Protein AF-A0A835I8I6-F1 (afdb_monomer)

Organism: NCBI:txid261450

Sequence (69 aa):
MDYGTQVSMKHFGKSLQCHLAKPDCAFYGITPLASSLTVIFQFFIPGTRQTDKSISLHCRLPVLDPGSG

pLDDT: mean 71.67, std 10.32, range [39.53, 86.25]

Solvent-accessible surface area (backbone atoms only — not comparable to full-atom values): 4402 Å² total; per-residue (Å²): 132,86,90,75,80,49,61,57,54,79,70,53,57,55,61,53,63,75,60,77,66,82,62,76,44,76,48,76,47,69,43,99,78,67,60,30,40,37,38,40,37,36,32,53,41,86,98,54,92,46,74,35,84,90,48,65,53,77,46,76,29,50,44,47,77,86,62,99,123

Foldseek 3Di:
DPPDWAWDCPVVVVVVVVVPDDAPDKDWDQPPVNQWIWIKGWHADPPDPDTDPVDIDIDTTGTDDPDPD

Mean predicted aligned error: 9.14 Å

Secondary structure (DSSP, 8-state):
---PPPB--HHHHHHHHTT-SPPSEEEEEE-TTSSEEEEEEEEEPTTSSSEEEEEEEEEEEEBPP----

Structure (mmCIF, N/CA/C/O 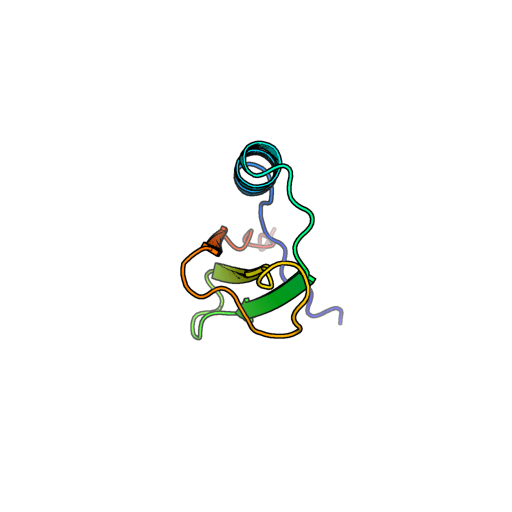backbone):
data_AF-A0A835I8I6-F1
#
_entry.id   AF-A0A835I8I6-F1
#
loop_
_atom_site.group_PDB
_atom_site.id
_atom_site.type_symbol
_atom_site.label_atom_id
_atom_site.label_alt_id
_atom_site.label_comp_id
_atom_site.label_asym_id
_atom_site.label_entity_id
_atom_site.label_seq_id
_atom_site.pdbx_PDB_ins_code
_atom_site.Cartn_x
_atom_site.Cartn_y
_atom_site.Cartn_z
_atom_site.occupancy
_atom_site.B_iso_or_equiv
_atom_site.auth_seq_id
_atom_site.auth_comp_id
_atom_site.auth_asym_id
_atom_site.auth_atom_id
_atom_site.pdbx_PDB_model_num
ATOM 1 N N . MET A 1 1 ? 25.557 -7.107 -5.962 1.00 39.53 1 MET A N 1
ATOM 2 C CA . MET A 1 1 ? 24.628 -6.278 -6.752 1.00 39.53 1 MET A CA 1
ATOM 3 C C . MET A 1 1 ? 23.391 -6.092 -5.905 1.00 39.53 1 MET A C 1
ATOM 5 O O . MET A 1 1 ? 22.771 -7.085 -5.547 1.00 39.53 1 MET A O 1
ATOM 9 N N . ASP A 1 2 ? 23.119 -4.860 -5.494 1.00 48.62 2 ASP A N 1
ATOM 10 C CA . ASP A 1 2 ? 21.894 -4.505 -4.779 1.00 48.62 2 ASP A CA 1
ATOM 11 C C . ASP A 1 2 ? 20.737 -4.545 -5.785 1.00 48.62 2 ASP A C 1
ATOM 13 O O . ASP A 1 2 ? 20.684 -3.723 -6.695 1.00 48.62 2 ASP A O 1
ATOM 17 N N . TYR A 1 3 ? 19.828 -5.516 -5.673 1.00 56.78 3 TYR A N 1
ATOM 18 C CA . TYR A 1 3 ? 18.636 -5.614 -6.534 1.00 56.78 3 TYR A CA 1
ATOM 19 C C . TYR A 1 3 ? 17.512 -4.677 -6.049 1.00 56.78 3 TYR A C 1
ATOM 21 O O . TYR A 1 3 ? 16.333 -5.033 -6.041 1.00 56.78 3 TYR A O 1
ATOM 29 N N . GLY A 1 4 ? 17.878 -3.486 -5.575 1.00 59.56 4 GLY A N 1
ATOM 30 C CA . GLY A 1 4 ? 16.945 -2.517 -5.015 1.00 59.56 4 GLY A CA 1
ATOM 31 C C . GLY A 1 4 ? 16.100 -1.862 -6.106 1.00 59.56 4 GLY A C 1
ATOM 32 O O . GLY A 1 4 ? 16.628 -1.232 -7.015 1.00 59.56 4 GLY A O 1
ATOM 33 N N . THR A 1 5 ? 14.777 -1.982 -6.004 1.00 64.00 5 THR A N 1
ATOM 34 C CA . THR A 1 5 ? 13.830 -1.242 -6.851 1.00 64.00 5 THR A CA 1
ATOM 35 C C . THR A 1 5 ? 13.483 0.081 -6.173 1.00 64.00 5 THR A C 1
ATOM 37 O O . THR A 1 5 ? 12.962 0.081 -5.057 1.00 64.00 5 THR A O 1
ATOM 40 N N . GLN A 1 6 ? 13.757 1.211 -6.826 1.00 70.75 6 GLN A N 1
ATOM 41 C CA . GLN A 1 6 ? 13.368 2.522 -6.303 1.00 70.75 6 GLN A CA 1
ATOM 42 C C . GLN A 1 6 ? 11.900 2.816 -6.625 1.00 70.75 6 GLN A C 1
ATOM 44 O O . GLN A 1 6 ? 11.404 2.463 -7.690 1.00 70.75 6 GLN A O 1
ATOM 49 N N . VAL A 1 7 ? 11.182 3.463 -5.707 1.00 70.44 7 VAL A N 1
ATOM 50 C CA . VAL A 1 7 ? 9.759 3.802 -5.872 1.00 70.44 7 VAL A CA 1
ATOM 51 C C . VAL A 1 7 ? 9.479 5.220 -5.384 1.00 70.44 7 VAL A C 1
ATOM 53 O O . VAL A 1 7 ? 10.086 5.691 -4.421 1.00 70.44 7 VAL A O 1
ATOM 56 N N . SER A 1 8 ? 8.533 5.916 -6.017 1.00 74.31 8 SER A N 1
ATOM 57 C CA . SER A 1 8 ? 8.136 7.262 -5.580 1.00 74.31 8 SER A CA 1
ATOM 58 C C . SER A 1 8 ? 7.115 7.206 -4.442 1.00 74.31 8 SER A C 1
ATOM 60 O O . SER A 1 8 ? 5.979 6.777 -4.633 1.00 74.31 8 SER A O 1
ATOM 62 N N . MET A 1 9 ? 7.484 7.712 -3.260 1.00 73.19 9 MET A N 1
ATOM 63 C CA . MET A 1 9 ? 6.592 7.792 -2.089 1.00 73.19 9 MET A CA 1
AT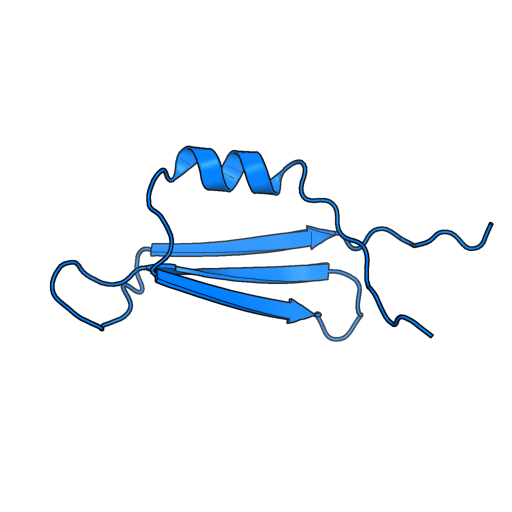OM 64 C C . MET A 1 9 ? 5.810 9.114 -1.973 1.00 73.19 9 MET A C 1
ATOM 66 O O . MET A 1 9 ? 5.019 9.286 -1.043 1.00 73.19 9 MET A O 1
ATOM 70 N N . LYS A 1 10 ? 6.000 10.063 -2.902 1.00 71.81 10 LYS A N 1
ATOM 71 C CA . LYS A 1 10 ? 5.515 11.454 -2.771 1.00 71.81 10 LYS A CA 1
ATOM 72 C C . LYS A 1 10 ? 3.996 11.568 -2.605 1.00 71.81 10 LYS A C 1
ATOM 74 O O . LYS A 1 10 ? 3.519 12.367 -1.802 1.00 71.81 10 LYS A O 1
ATOM 79 N N . HIS A 1 11 ? 3.237 10.778 -3.359 1.00 66.44 11 HIS A N 1
ATOM 80 C CA . HIS A 1 11 ? 1.772 10.762 -3.264 1.00 66.44 11 HIS A CA 1
ATOM 81 C C . HIS A 1 11 ? 1.276 9.861 -2.130 1.00 66.44 11 HIS A C 1
ATOM 83 O O . HIS A 1 11 ? 0.246 10.134 -1.523 1.00 66.44 11 HIS A O 1
ATOM 89 N N . PHE A 1 12 ? 2.058 8.842 -1.791 1.00 71.19 12 PHE A N 1
ATOM 90 C CA . PHE A 1 12 ? 1.716 7.848 -0.789 1.00 71.19 12 PHE A CA 1
ATOM 91 C C . PHE A 1 12 ? 1.783 8.377 0.648 1.00 71.19 12 PHE A C 1
ATOM 93 O O . PHE A 1 12 ? 0.870 8.131 1.436 1.00 71.19 12 PHE A O 1
ATOM 100 N N . GLY A 1 13 ? 2.802 9.179 0.974 1.00 67.62 13 GLY A N 1
ATOM 101 C CA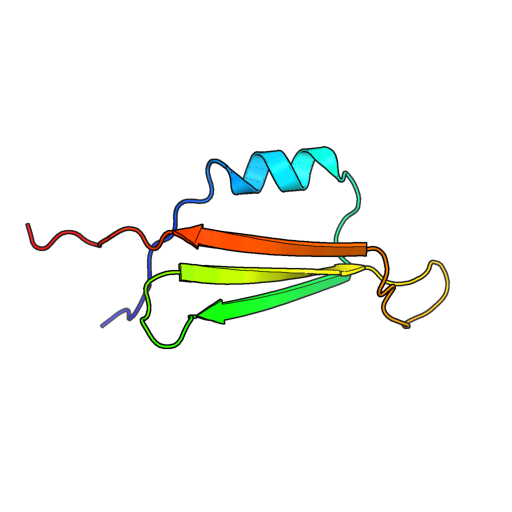 . GLY A 1 13 ? 2.916 9.800 2.298 1.00 67.62 13 GLY A CA 1
ATOM 102 C C . GLY A 1 13 ? 1.705 10.670 2.659 1.00 67.62 13 GLY A C 1
ATOM 103 O O . GLY A 1 13 ? 1.247 10.643 3.798 1.00 67.62 13 GLY A O 1
ATOM 104 N N . LYS A 1 14 ? 1.120 11.371 1.676 1.00 64.69 14 LYS A N 1
ATOM 105 C CA . LYS A 1 14 ? -0.100 12.170 1.878 1.00 64.69 14 LYS A CA 1
ATOM 106 C C . LYS A 1 14 ? -1.320 11.296 2.190 1.00 64.69 14 LYS A C 1
ATOM 108 O O . LYS A 1 14 ? -2.077 11.622 3.096 1.00 64.69 14 LYS A O 1
ATOM 113 N N . SER A 1 15 ? -1.491 10.171 1.493 1.00 64.56 15 SER A N 1
ATOM 114 C CA . SER A 1 15 ? -2.600 9.237 1.744 1.00 64.56 15 SER A CA 1
ATOM 115 C C . SER A 1 15 ? -2.525 8.574 3.124 1.00 64.56 15 SER A C 1
ATOM 117 O O . SER A 1 15 ? -3.564 8.361 3.750 1.00 64.56 15 SER A O 1
ATOM 119 N N . LEU A 1 16 ? -1.310 8.289 3.613 1.00 65.06 16 LEU A N 1
ATOM 120 C CA . LEU A 1 16 ? -1.092 7.812 4.983 1.00 65.06 16 LEU A CA 1
ATOM 121 C C . LEU A 1 16 ? -1.458 8.874 6.026 1.00 65.06 16 LEU A C 1
ATOM 123 O O . LEU A 1 16 ? -2.114 8.559 7.015 1.00 65.06 16 LEU A O 1
ATOM 127 N N . GLN A 1 17 ? -1.068 10.132 5.801 1.00 63.25 17 GLN A N 1
ATOM 128 C CA . GLN A 1 17 ? -1.366 11.234 6.724 1.00 63.25 17 GLN A CA 1
ATOM 129 C C . GLN A 1 17 ? -2.871 11.463 6.903 1.00 63.25 17 GLN A C 1
ATOM 131 O O . GLN A 1 17 ? -3.299 11.779 8.009 1.00 63.25 17 GLN A O 1
ATOM 136 N N . CYS A 1 18 ? -3.679 11.248 5.859 1.00 58.59 18 CYS A N 1
ATOM 137 C CA . CYS A 1 18 ? -5.138 11.341 5.956 1.00 58.59 18 CYS A CA 1
ATOM 138 C C . CYS A 1 18 ? -5.756 10.307 6.908 1.00 58.59 18 CYS A C 1
ATOM 140 O O . CYS A 1 18 ? -6.853 10.543 7.402 1.00 58.59 18 CYS A O 1
ATOM 142 N N . HIS A 1 19 ? -5.083 9.178 7.159 1.00 60.69 19 HIS A N 1
ATOM 143 C CA . HIS A 1 19 ? -5.671 8.086 7.929 1.00 60.69 19 HIS A C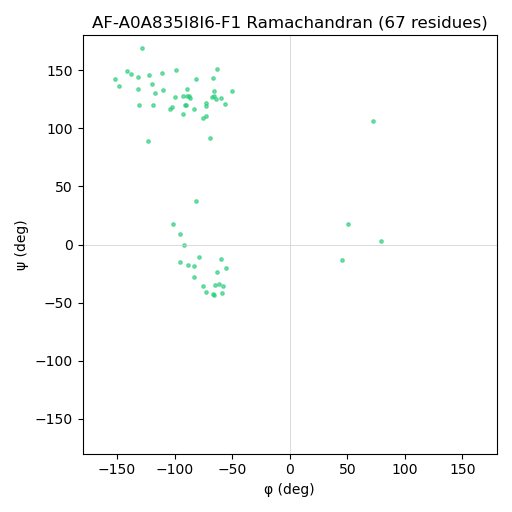A 1
ATOM 144 C C . HIS A 1 19 ? -5.321 8.083 9.418 1.00 60.69 19 HIS A C 1
ATOM 146 O O . HIS A 1 19 ? -6.042 7.403 10.133 1.00 60.69 19 HIS A O 1
ATOM 152 N N . LEU A 1 20 ? -4.312 8.839 9.894 1.00 58.84 20 LEU A N 1
ATOM 153 C CA . LEU A 1 20 ? -3.842 9.018 11.299 1.00 58.84 20 LEU A CA 1
ATOM 154 C C . LEU A 1 20 ? -3.680 7.762 12.193 1.00 58.84 20 LEU A C 1
ATOM 156 O O . LEU A 1 20 ? -3.038 7.835 13.240 1.00 58.84 20 LEU A O 1
ATOM 160 N N . ALA A 1 21 ? -4.202 6.610 11.798 1.00 66.75 21 ALA A N 1
ATOM 161 C CA . ALA A 1 21 ? -4.107 5.340 12.468 1.00 66.75 21 ALA A CA 1
ATOM 162 C C . ALA A 1 21 ? -2.823 4.661 12.005 1.00 66.75 21 ALA A C 1
ATOM 164 O O . ALA A 1 21 ? -2.568 4.487 10.810 1.00 66.75 21 ALA A O 1
ATOM 165 N N . LYS A 1 22 ? -1.999 4.276 12.977 1.00 74.31 22 LYS A N 1
ATOM 166 C CA . LYS A 1 22 ? -0.860 3.405 12.726 1.00 74.31 22 LYS A CA 1
ATOM 167 C C . LYS A 1 22 ? -1.406 2.049 12.254 1.00 74.31 22 LYS A C 1
ATOM 169 O O . LYS A 1 22 ? -2.221 1.475 12.969 1.00 74.31 22 LYS A O 1
ATOM 174 N N . PRO A 1 23 ? -0.977 1.537 11.092 1.00 77.50 23 PRO A N 1
ATOM 175 C CA . PRO A 1 23 ? -1.392 0.215 10.644 1.00 77.50 23 PRO A CA 1
ATOM 176 C C . PRO A 1 23 ? -0.826 -0.867 11.569 1.00 77.50 23 PRO A C 1
ATOM 178 O O . PRO A 1 23 ? 0.317 -0.762 12.023 1.00 77.50 23 PRO A O 1
ATOM 181 N N . ASP A 1 24 ? -1.607 -1.918 11.815 1.00 84.94 24 ASP A N 1
ATOM 182 C CA . ASP A 1 24 ? -1.186 -3.068 12.622 1.00 84.94 24 ASP A CA 1
ATOM 183 C C . ASP A 1 24 ? -0.227 -3.976 11.847 1.00 84.94 24 ASP A C 1
ATOM 185 O O . ASP A 1 24 ? 0.714 -4.531 12.415 1.00 84.94 24 ASP A O 1
ATOM 189 N N . CYS A 1 25 ? -0.441 -4.113 10.534 1.00 81.25 25 CYS A N 1
ATOM 190 C CA . CYS A 1 25 ? 0.424 -4.863 9.623 1.00 81.25 25 CYS A CA 1
ATOM 191 C C . CYS A 1 25 ? 0.558 -4.143 8.273 1.00 81.25 25 CYS A C 1
ATOM 193 O O . CYS A 1 25 ? -0.372 -3.483 7.805 1.00 81.25 25 CYS A O 1
ATOM 195 N N . ALA A 1 26 ? 1.708 -4.307 7.618 1.00 83.50 26 ALA A N 1
ATOM 196 C CA . ALA A 1 26 ? 1.952 -3.818 6.266 1.00 83.50 26 ALA A CA 1
ATOM 197 C C . ALA A 1 26 ? 2.573 -4.925 5.408 1.00 83.50 26 ALA A C 1
ATOM 199 O O . ALA A 1 26 ? 3.526 -5.581 5.828 1.00 83.50 26 ALA A O 1
ATOM 200 N N . PHE A 1 27 ? 2.048 -5.102 4.200 1.00 82.81 27 PHE A N 1
ATOM 201 C CA . PHE A 1 27 ? 2.521 -6.079 3.224 1.00 82.81 27 PHE A CA 1
ATOM 202 C C . PHE A 1 27 ? 2.909 -5.366 1.937 1.00 82.81 27 PHE A C 1
ATOM 204 O O . PHE A 1 27 ? 2.273 -4.385 1.551 1.00 82.81 27 PHE A O 1
ATOM 211 N N . TYR A 1 28 ? 3.933 -5.865 1.255 1.00 81.62 28 TYR A N 1
ATOM 212 C CA . TYR A 1 28 ? 4.383 -5.321 -0.018 1.00 81.62 28 TYR A CA 1
ATOM 213 C C . TYR A 1 28 ? 4.575 -6.441 -1.037 1.00 81.62 28 TYR A C 1
ATOM 215 O O . TYR A 1 28 ? 4.981 -7.549 -0.696 1.00 81.62 28 TYR A O 1
ATOM 223 N N . GLY A 1 29 ? 4.259 -6.153 -2.294 1.00 77.88 29 GLY A N 1
ATOM 224 C CA . GLY A 1 29 ? 4.396 -7.095 -3.396 1.00 77.88 29 GLY A CA 1
ATOM 225 C C . GLY A 1 29 ? 4.731 -6.368 -4.687 1.00 77.88 29 GLY A C 1
ATOM 226 O O . GLY A 1 29 ? 4.146 -5.330 -4.996 1.00 77.88 29 GLY A O 1
ATOM 227 N N . ILE A 1 30 ? 5.679 -6.908 -5.442 1.00 75.06 30 ILE A N 1
ATOM 228 C CA . ILE A 1 30 ? 6.038 -6.390 -6.761 1.00 75.06 30 ILE A CA 1
ATOM 229 C C . ILE A 1 30 ? 5.120 -7.067 -7.776 1.00 75.06 30 ILE A C 1
ATOM 231 O O . ILE A 1 30 ? 4.965 -8.288 -7.774 1.00 75.06 30 ILE A O 1
ATOM 235 N N . THR A 1 31 ? 4.459 -6.274 -8.617 1.00 71.44 31 THR A N 1
ATOM 236 C CA . THR A 1 31 ? 3.615 -6.828 -9.686 1.00 71.44 31 THR A CA 1
ATOM 237 C C . THR A 1 31 ? 4.460 -7.637 -10.683 1.00 71.44 31 THR A C 1
ATOM 239 O O . THR A 1 31 ? 5.629 -7.306 -10.867 1.00 71.44 31 THR A O 1
ATOM 242 N N . PRO A 1 32 ? 3.908 -8.664 -11.364 1.00 63.22 32 PRO A N 1
ATOM 243 C CA . PRO A 1 32 ? 4.684 -9.560 -12.237 1.00 63.22 32 PRO A CA 1
ATOM 244 C C . PRO A 1 32 ? 5.499 -8.871 -13.344 1.00 63.22 32 PRO A C 1
ATOM 246 O O . PRO A 1 32 ? 6.447 -9.451 -13.855 1.00 63.22 32 PRO A O 1
ATOM 249 N N . LEU A 1 33 ? 5.146 -7.634 -13.707 1.00 66.00 33 LEU A N 1
ATOM 250 C CA . LEU A 1 33 ? 5.852 -6.827 -14.705 1.00 66.00 33 LEU A CA 1
ATOM 251 C C . LEU A 1 33 ? 6.878 -5.856 -14.096 1.00 66.00 33 LEU A C 1
ATOM 253 O O . LEU A 1 33 ? 7.346 -4.964 -14.794 1.00 66.00 33 LEU A O 1
ATOM 257 N N . ALA A 1 34 ? 7.163 -5.965 -12.794 1.00 65.81 34 ALA A N 1
ATOM 258 C CA . ALA A 1 34 ? 8.043 -5.075 -12.030 1.00 65.81 34 ALA A CA 1
ATOM 259 C C . ALA A 1 34 ? 7.742 -3.569 -12.190 1.00 65.81 34 ALA A C 1
ATOM 261 O O . ALA A 1 34 ? 8.568 -2.729 -11.857 1.00 65.81 34 ALA A O 1
ATOM 262 N N . SER A 1 35 ? 6.549 -3.210 -12.672 1.00 69.69 35 SER A N 1
ATOM 263 C CA . SER A 1 35 ? 6.198 -1.829 -13.022 1.00 69.69 35 SER A CA 1
ATOM 264 C C . SER A 1 35 ? 5.630 -1.039 -11.844 1.00 69.69 35 SER A C 1
ATOM 266 O O . SER A 1 35 ? 5.583 0.191 -11.862 1.00 69.69 35 SER A O 1
ATOM 268 N N . SER A 1 36 ? 5.181 -1.737 -10.800 1.00 72.12 36 SER A N 1
ATOM 269 C CA . SER A 1 36 ? 4.644 -1.114 -9.594 1.00 72.12 36 SER A CA 1
ATOM 270 C C . SER A 1 36 ? 4.831 -1.988 -8.358 1.00 72.12 36 SER A C 1
ATOM 272 O O . SER A 1 36 ? 4.682 -3.217 -8.419 1.00 72.12 36 SER A O 1
ATOM 274 N N . LEU A 1 37 ? 5.119 -1.331 -7.233 1.00 78.62 37 LEU A N 1
ATOM 275 C CA . LEU A 1 37 ? 5.088 -1.920 -5.898 1.00 78.62 37 LEU A CA 1
ATOM 276 C C . LEU A 1 37 ? 3.690 -1.711 -5.319 1.00 78.62 37 LEU A C 1
ATOM 278 O O . LEU A 1 37 ? 3.238 -0.579 -5.160 1.00 78.62 37 LEU A O 1
ATOM 282 N N . THR A 1 38 ? 2.997 -2.794 -4.998 1.00 80.62 38 THR A N 1
ATOM 283 C CA . THR A 1 38 ? 1.743 -2.731 -4.249 1.00 80.62 38 THR A CA 1
ATOM 284 C C . THR A 1 38 ? 2.062 -2.794 -2.767 1.00 80.62 38 THR A C 1
ATOM 286 O O . THR A 1 38 ? 2.748 -3.715 -2.333 1.00 80.62 38 THR A O 1
ATOM 289 N N . VAL A 1 39 ? 1.551 -1.839 -1.996 1.00 79.00 39 VAL A N 1
ATOM 290 C CA . VAL A 1 39 ? 1.634 -1.834 -0.534 1.00 79.00 39 VAL A CA 1
ATOM 291 C C . VAL A 1 39 ? 0.221 -1.908 0.033 1.00 79.00 39 VAL A C 1
ATOM 293 O O . VAL A 1 39 ? -0.661 -1.157 -0.393 1.00 79.00 39 VAL A O 1
ATOM 296 N N . ILE A 1 40 ? 0.009 -2.831 0.966 1.00 82.31 40 ILE A N 1
ATOM 297 C CA . ILE A 1 40 ? -1.270 -3.094 1.624 1.00 82.31 40 ILE A CA 1
ATOM 298 C C . ILE A 1 40 ? -1.094 -2.839 3.115 1.00 82.31 40 ILE A C 1
ATOM 300 O O . ILE A 1 40 ? -0.289 -3.504 3.765 1.00 82.31 40 ILE A O 1
ATOM 304 N N . PHE A 1 41 ? -1.870 -1.904 3.654 1.00 83.19 41 PHE A N 1
ATOM 305 C CA . PHE A 1 41 ? -1.955 -1.668 5.093 1.00 83.19 41 PHE A CA 1
ATOM 306 C C . PHE A 1 41 ? -3.199 -2.332 5.650 1.00 83.19 41 PHE A C 1
ATOM 308 O O . PHE A 1 41 ? -4.305 -2.106 5.154 1.00 83.19 41 PHE A O 1
ATOM 315 N N . GLN A 1 42 ? -2.992 -3.143 6.678 1.00 84.12 42 GLN A N 1
ATOM 316 C CA . GLN A 1 42 ? -4.031 -3.882 7.364 1.00 84.12 42 GLN A CA 1
ATOM 317 C C . GLN A 1 42 ? -4.223 -3.298 8.761 1.00 84.12 42 GLN A C 1
ATOM 319 O O . GLN A 1 42 ? -3.250 -3.096 9.493 1.00 84.12 42 GLN A O 1
ATOM 324 N N . PHE A 1 43 ? -5.479 -3.074 9.123 1.00 83.88 43 PHE A N 1
ATOM 325 C CA . PHE A 1 43 ? -5.883 -2.629 10.449 1.00 83.88 43 PHE A CA 1
ATOM 326 C C . PHE A 1 43 ? -6.625 -3.764 11.150 1.00 83.88 43 PHE A C 1
ATOM 328 O O . PHE A 1 43 ? -7.270 -4.592 10.498 1.00 83.88 43 PHE A O 1
ATOM 335 N N . PHE A 1 44 ? -6.504 -3.846 12.466 1.00 85.94 44 PHE A N 1
ATOM 336 C CA . PHE A 1 44 ? -7.231 -4.796 13.294 1.00 85.94 44 PHE A CA 1
ATOM 337 C C . PHE A 1 44 ? -8.444 -4.136 13.936 1.00 85.94 44 PHE A C 1
ATOM 339 O O . PHE A 1 44 ? -8.445 -2.945 14.249 1.00 85.94 44 PHE A O 1
ATOM 346 N N . ILE A 1 45 ? -9.483 -4.936 14.172 1.00 83.88 45 ILE A N 1
ATOM 347 C CA . ILE A 1 45 ? -10.639 -4.494 14.950 1.00 83.88 45 ILE A CA 1
ATOM 348 C C . ILE A 1 45 ? -10.162 -4.249 16.392 1.00 83.88 45 ILE A C 1
ATOM 350 O O . ILE A 1 45 ? -9.556 -5.163 16.975 1.00 83.88 45 ILE A O 1
ATOM 354 N N . PRO A 1 46 ? -10.436 -3.073 16.994 1.00 84.38 46 PRO A N 1
ATOM 355 C CA . PRO A 1 46 ? -9.990 -2.748 18.345 1.00 84.38 46 PRO A CA 1
ATOM 356 C C . PRO A 1 46 ? -10.319 -3.847 19.362 1.00 84.38 46 PR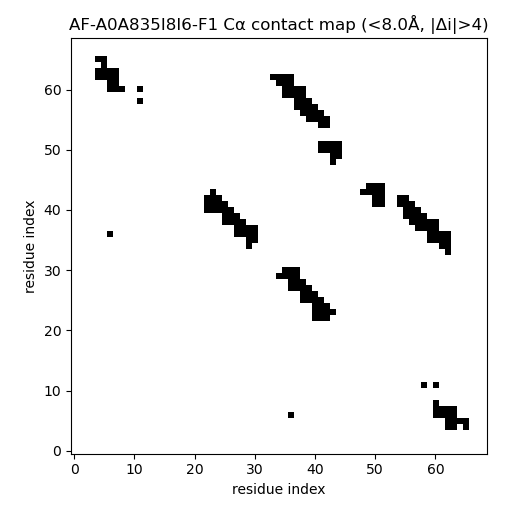O A C 1
ATOM 358 O O . PRO A 1 46 ? -11.438 -4.354 19.413 1.00 84.38 46 PRO A O 1
ATOM 361 N N . GLY A 1 47 ? -9.333 -4.224 20.178 1.00 86.25 47 GLY A N 1
ATOM 362 C CA . GLY A 1 47 ? -9.481 -5.282 21.185 1.00 86.25 47 GLY A CA 1
ATOM 363 C C . GLY A 1 47 ? -9.388 -6.712 20.641 1.00 86.25 47 GLY A C 1
ATOM 364 O O . GLY A 1 47 ? -9.514 -7.663 21.409 1.00 86.25 47 GLY A O 1
ATOM 365 N N . THR A 1 48 ? -9.126 -6.892 19.344 1.00 86.06 48 THR A N 1
ATOM 366 C CA . THR A 1 48 ? -8.963 -8.210 18.719 1.00 86.06 48 THR A CA 1
ATOM 367 C C . THR A 1 48 ? -7.658 -8.297 17.923 1.00 86.06 48 THR A C 1
ATOM 369 O O . THR A 1 48 ? -6.993 -7.298 17.669 1.00 86.06 48 THR A O 1
ATOM 372 N N . ARG A 1 49 ? -7.294 -9.512 17.497 1.00 82.75 49 ARG A N 1
ATOM 373 C CA . ARG A 1 49 ? -6.256 -9.746 16.473 1.00 82.75 49 ARG A CA 1
ATOM 374 C C . ARG A 1 49 ? -6.856 -10.060 15.101 1.00 82.75 49 ARG A C 1
ATOM 376 O O . ARG A 1 49 ? -6.201 -10.674 14.265 1.00 82.75 49 ARG A O 1
ATOM 383 N N . GLN A 1 50 ? -8.131 -9.733 14.903 1.00 85.38 50 GLN A N 1
ATOM 384 C CA . GLN A 1 50 ? -8.808 -9.964 13.638 1.00 85.38 50 GLN A CA 1
ATOM 385 C C . GLN A 1 50 ? -8.626 -8.755 12.732 1.00 85.38 50 GLN A C 1
ATOM 387 O O . GLN A 1 50 ? -8.819 -7.615 13.147 1.00 85.38 50 GLN A O 1
ATOM 392 N N . THR A 1 51 ? -8.282 -9.028 11.479 1.00 83.44 51 THR A N 1
ATOM 393 C CA . THR A 1 51 ? -8.243 -8.032 10.416 1.00 83.44 51 THR A CA 1
ATOM 394 C C . THR A 1 51 ? -9.610 -7.398 10.203 1.00 83.44 51 THR A C 1
ATOM 396 O O . THR A 1 51 ? -10.582 -8.093 9.899 1.00 83.44 51 THR A O 1
ATOM 399 N N . ASP A 1 52 ? -9.651 -6.072 10.265 1.00 81.00 52 ASP A N 1
ATOM 400 C CA . ASP A 1 52 ? -10.766 -5.294 9.760 1.00 81.00 52 ASP A CA 1
ATOM 401 C C . ASP A 1 52 ? -10.695 -5.259 8.225 1.00 81.00 52 ASP A C 1
ATOM 403 O O . ASP A 1 52 ? -9.806 -4.654 7.625 1.00 81.00 52 ASP A O 1
ATOM 407 N N . LYS A 1 53 ? -11.623 -5.961 7.570 1.00 75.62 53 LYS A N 1
ATOM 408 C CA . LYS A 1 53 ? -11.699 -6.027 6.101 1.00 75.62 53 LYS A CA 1
ATOM 409 C C . LYS A 1 53 ? -12.337 -4.785 5.477 1.00 75.62 53 LYS A C 1
ATOM 411 O O . LYS A 1 53 ? -12.298 -4.650 4.258 1.00 75.62 53 LYS A O 1
ATOM 416 N N . SER A 1 54 ? -12.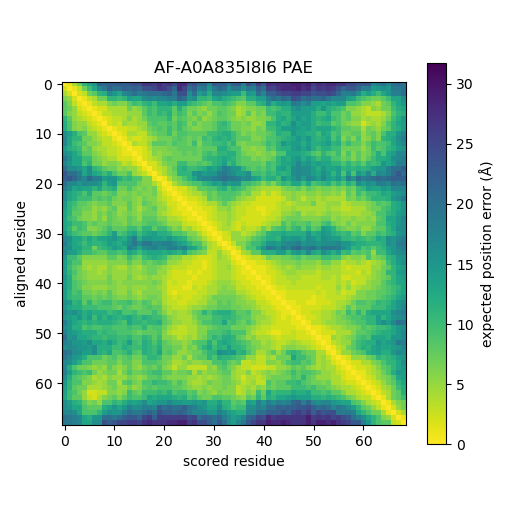946 -3.913 6.282 1.00 72.38 54 SER A N 1
ATOM 417 C CA . SER A 1 54 ? -13.536 -2.656 5.812 1.00 72.38 54 SER A CA 1
ATOM 418 C C . SER A 1 54 ? -12.498 -1.540 5.680 1.00 72.38 54 SER A C 1
ATOM 420 O O . SER A 1 54 ? -12.718 -0.578 4.947 1.00 72.38 54 SER A O 1
ATOM 422 N N . ILE A 1 55 ? -11.340 -1.702 6.329 1.00 68.19 55 ILE A N 1
ATOM 423 C CA . ILE A 1 55 ? -10.257 -0.723 6.354 1.00 68.19 55 ILE A CA 1
ATOM 424 C C . ILE A 1 55 ? -8.988 -1.399 5.828 1.00 68.19 55 ILE A C 1
ATOM 426 O O . ILE A 1 55 ? -8.193 -1.973 6.569 1.00 68.19 55 ILE A O 1
ATOM 430 N N . SER A 1 56 ? -8.792 -1.343 4.513 1.00 67.06 56 SER A N 1
ATOM 431 C CA . SER A 1 56 ? -7.537 -1.740 3.870 1.00 67.06 56 SER A CA 1
ATOM 432 C C . SER A 1 56 ? -7.094 -0.652 2.903 1.00 67.06 56 SER A C 1
ATOM 434 O O . SER A 1 56 ? -7.810 -0.340 1.949 1.00 67.06 56 SER A O 1
ATOM 436 N N . LEU A 1 57 ? -5.909 -0.082 3.121 1.00 71.12 57 LEU A N 1
ATOM 437 C CA . LEU A 1 57 ? -5.330 0.884 2.189 1.00 71.12 57 LEU A CA 1
ATOM 438 C C . LEU A 1 57 ? -4.430 0.141 1.205 1.00 71.12 57 LEU A C 1
ATOM 440 O O . LEU A 1 57 ? -3.373 -0.364 1.582 1.00 71.12 57 LEU A O 1
ATOM 444 N N . HIS A 1 58 ? -4.845 0.109 -0.059 1.00 74.38 58 HIS A N 1
ATOM 445 C CA . HIS A 1 58 ? -4.052 -0.420 -1.162 1.00 74.38 58 HIS A CA 1
ATOM 446 C C . HIS A 1 58 ? -3.453 0.744 -1.945 1.00 74.38 58 HIS A C 1
ATOM 448 O O . HIS A 1 58 ? -4.182 1.546 -2.528 1.00 74.38 58 HIS A O 1
ATOM 454 N N . CYS A 1 59 ? -2.128 0.827 -1.991 1.00 72.31 59 CYS A N 1
ATOM 455 C CA . CYS A 1 59 ? -1.434 1.806 -2.817 1.00 72.31 59 CYS A CA 1
ATOM 456 C C . CYS A 1 59 ? -0.541 1.099 -3.833 1.00 72.31 59 CYS A C 1
A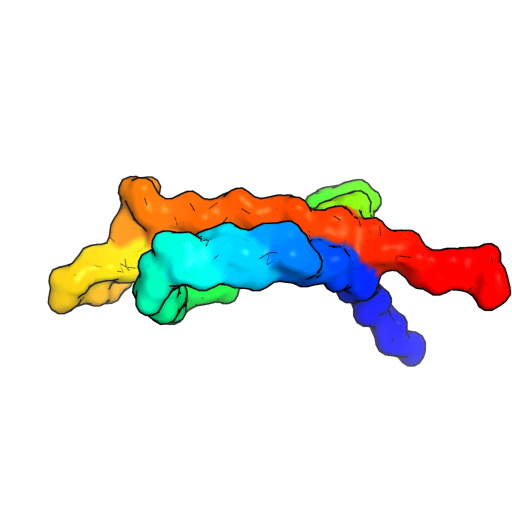TOM 458 O O . CYS A 1 59 ? 0.140 0.131 -3.498 1.00 72.31 59 CYS A O 1
ATOM 460 N N . ARG A 1 60 ? -0.534 1.594 -5.072 1.00 71.12 60 ARG A N 1
ATOM 461 C CA . ARG A 1 60 ? 0.453 1.212 -6.085 1.00 71.12 60 ARG A CA 1
ATOM 462 C C . ARG A 1 60 ? 1.454 2.345 -6.212 1.00 71.12 60 ARG A C 1
ATOM 464 O O . ARG A 1 60 ? 1.085 3.454 -6.592 1.00 71.12 60 ARG A O 1
ATOM 471 N N . LEU A 1 61 ? 2.704 2.062 -5.881 1.00 76.19 61 LEU A N 1
ATOM 472 C CA . LEU A 1 61 ? 3.807 2.993 -6.042 1.00 76.19 61 LEU A CA 1
ATOM 473 C C . LEU A 1 61 ? 4.448 2.750 -7.406 1.00 76.19 61 LEU A C 1
ATOM 475 O O . LEU A 1 61 ? 4.789 1.601 -7.710 1.00 76.19 61 LEU A O 1
ATOM 479 N N . PRO A 1 62 ? 4.611 3.796 -8.232 1.00 72.44 62 PRO A N 1
ATOM 480 C CA . PRO A 1 62 ? 5.339 3.662 -9.477 1.00 72.44 62 PRO A CA 1
ATOM 481 C C . PRO A 1 62 ? 6.800 3.356 -9.156 1.00 72.44 62 PRO A C 1
ATOM 483 O O . PRO A 1 62 ? 7.411 4.016 -8.303 1.00 72.44 62 PRO A O 1
ATOM 486 N N . VAL A 1 63 ? 7.336 2.345 -9.836 1.00 73.94 63 VAL A N 1
ATOM 487 C CA . VAL A 1 63 ? 8.772 2.087 -9.838 1.00 73.94 63 VAL A CA 1
ATOM 488 C C . VAL A 1 63 ? 9.444 3.233 -10.578 1.00 73.94 63 VAL A C 1
ATOM 490 O O . VAL A 1 63 ? 9.037 3.604 -11.678 1.00 73.94 63 VAL A O 1
ATOM 493 N N . LEU A 1 64 ? 10.425 3.844 -9.924 1.00 71.94 64 LEU A N 1
ATOM 494 C CA . LEU A 1 64 ? 11.322 4.783 -10.566 1.00 71.94 64 LEU A CA 1
ATOM 495 C C . LEU A 1 64 ? 12.242 3.949 -11.449 1.00 71.94 64 LEU A C 1
ATOM 497 O O . LEU A 1 64 ? 12.932 3.060 -10.950 1.00 71.94 64 LEU A O 1
ATOM 501 N N . ASP A 1 65 ? 12.203 4.210 -12.752 1.00 69.12 65 ASP A N 1
ATOM 502 C CA . ASP A 1 65 ? 13.205 3.676 -13.664 1.00 69.12 65 ASP A CA 1
ATOM 503 C C . ASP A 1 65 ? 14.576 4.130 -13.134 1.00 69.12 65 ASP A C 1
ATOM 505 O O . ASP A 1 65 ? 14.764 5.339 -12.949 1.00 69.12 65 ASP A O 1
ATOM 509 N N . PRO A 1 66 ? 15.508 3.213 -12.809 1.00 60.03 66 PRO A N 1
ATOM 510 C CA . PRO A 1 66 ? 16.823 3.605 -12.318 1.00 60.03 66 PRO A CA 1
ATOM 511 C C . PRO A 1 66 ? 17.590 4.470 -13.324 1.00 60.03 66 PRO A C 1
ATOM 513 O O . PRO A 1 66 ? 18.578 5.082 -12.931 1.00 60.03 66 PRO A O 1
ATOM 516 N N . GLY A 1 67 ? 17.124 4.564 -14.576 1.00 57.50 67 GLY A N 1
ATOM 517 C CA . GLY A 1 67 ? 17.779 5.326 -15.618 1.00 57.50 67 GLY A CA 1
ATOM 518 C C . GLY A 1 67 ? 19.045 4.598 -16.036 1.00 57.50 67 GLY A C 1
ATOM 519 O O . GLY A 1 67 ? 20.054 4.592 -15.340 1.00 57.50 67 GLY A O 1
ATOM 520 N N . SER A 1 68 ? 19.016 3.976 -17.205 1.00 54.28 68 SER A N 1
ATOM 521 C CA . SER A 1 68 ? 20.251 3.707 -17.931 1.00 54.28 68 SER A CA 1
ATOM 522 C C . SER A 1 68 ? 20.802 5.048 -18.428 1.00 54.28 68 SER A C 1
ATOM 524 O O . SER A 1 68 ? 20.398 5.521 -19.493 1.00 54.28 68 SER A O 1
ATOM 526 N N . GLY A 1 69 ? 21.662 5.676 -17.626 1.00 43.12 69 GLY A N 1
ATOM 527 C CA . GLY A 1 69 ? 22.412 6.890 -17.950 1.00 43.12 69 GLY A CA 1
ATOM 528 C C . GLY A 1 69 ? 23.749 6.893 -17.237 1.00 43.12 69 GLY A C 1
ATOM 529 O O . GLY A 1 69 ? 23.728 6.971 -15.991 1.00 43.12 69 GLY A O 1
#

Radius of gyration: 14.55 Å; Cα contacts (8 Å, |Δi|>4): 93; chains: 1; bounding box: 38×22×39 Å

Nearest PDB structures (foldseek):
  7prr-assembly1_B  TM=5.635E-01  e=1.800E+00  Ps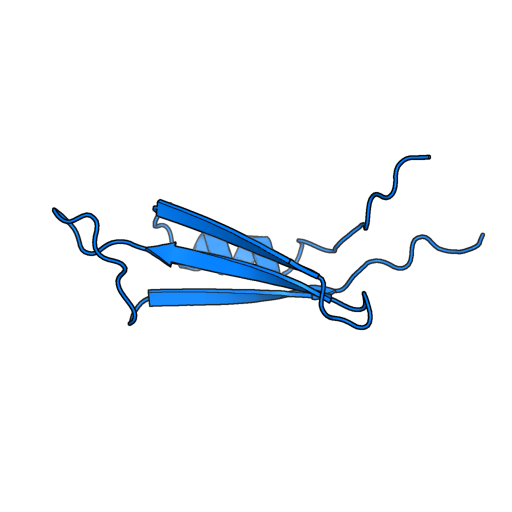eudomonas aeruginosa PAO1
  2ekx-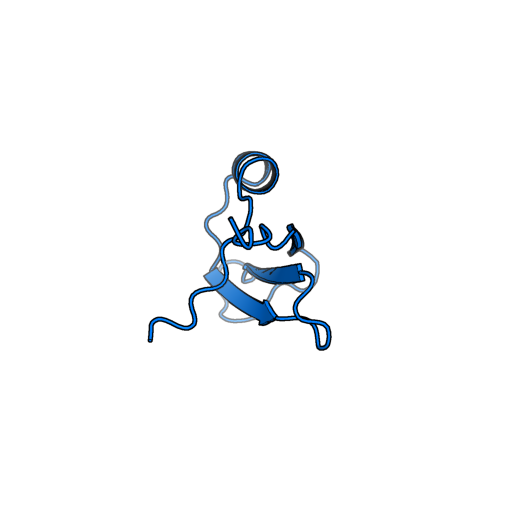assembly1_A  TM=4.047E-01  e=1.697E+00  Homo sapiens
  2eu0-assembly1_A  TM=4.379E-01  e=2.148E+00  Mus musculus
  8hek-assembly1_A  TM=4.785E-01  e=6.584E+00  Pseudomonas phage JBD88a
  7ui9-assembly1_f  TM=2.978E-01  e=7.408E+00  Saccharomyces cerevisiae S288C